Protein AF-A0A6G3PZS7-F1 (afdb_monomer_lite)

Structure (mmCIF, N/CA/C/O backbone):
data_AF-A0A6G3PZS7-F1
#
_entry.id   AF-A0A6G3PZS7-F1
#
loop_
_atom_site.group_PDB
_atom_site.id
_atom_site.type_symbol
_atom_site.label_atom_id
_atom_site.label_alt_id
_atom_site.label_comp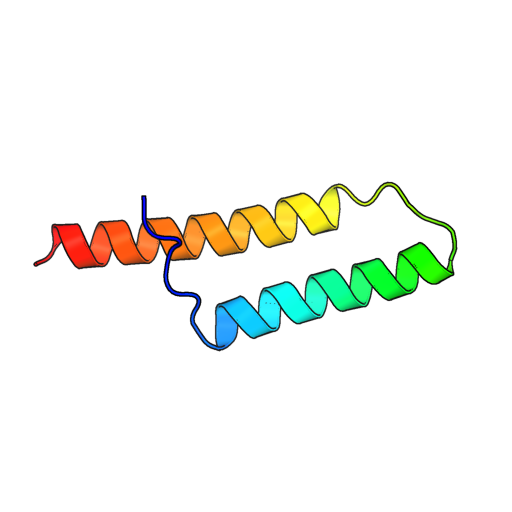_id
_atom_site.label_asym_id
_atom_site.label_entity_id
_atom_site.label_seq_id
_atom_site.pdbx_PDB_ins_code
_atom_site.Cartn_x
_atom_site.Cartn_y
_atom_site.Cartn_z
_atom_site.occupancy
_atom_site.B_iso_or_equiv
_atom_site.auth_seq_id
_atom_site.auth_comp_id
_atom_site.auth_asym_id
_atom_site.auth_atom_id
_atom_site.pdbx_PDB_model_num
ATOM 1 N N . MET A 1 1 ? -6.731 13.246 9.258 1.00 50.19 1 MET A N 1
ATOM 2 C CA . MET A 1 1 ? -7.136 11.875 9.636 1.00 50.19 1 MET A CA 1
ATOM 3 C C . MET A 1 1 ? -5.873 11.105 9.954 1.00 50.19 1 MET A C 1
ATOM 5 O O . MET A 1 1 ? -4.955 11.169 9.147 1.00 50.19 1 MET A O 1
ATOM 9 N N . SER A 1 2 ? -5.784 10.478 11.126 1.00 58.19 2 SER A N 1
ATOM 10 C CA . SER A 1 2 ? -4.618 9.666 11.491 1.00 58.19 2 SER A CA 1
ATOM 11 C C . SER A 1 2 ? -4.465 8.512 10.499 1.00 58.19 2 SER A C 1
ATOM 13 O O . SER A 1 2 ? -5.465 7.900 10.124 1.00 58.19 2 SER A O 1
ATOM 15 N N . GLU A 1 3 ? -3.244 8.248 10.035 1.00 65.19 3 GLU A N 1
ATOM 16 C CA . GLU A 1 3 ? -2.981 7.096 9.171 1.00 65.19 3 GLU A CA 1
ATOM 17 C C . GLU A 1 3 ? -3.382 5.803 9.893 1.00 65.19 3 GLU A C 1
ATOM 19 O O . GLU A 1 3 ? -3.073 5.652 11.082 1.00 65.19 3 GLU A O 1
ATOM 24 N N . PRO A 1 4 ? -4.061 4.868 9.207 1.00 71.50 4 PRO A N 1
ATOM 25 C CA . PRO A 1 4 ? -4.505 3.650 9.849 1.00 71.50 4 PRO A CA 1
ATOM 26 C C . PRO A 1 4 ? -3.318 2.807 10.309 1.00 71.50 4 PRO A C 1
ATOM 28 O O . PRO A 1 4 ? -2.364 2.583 9.559 1.00 71.50 4 PRO A O 1
ATOM 31 N N . LYS A 1 5 ? -3.380 2.306 11.545 1.00 83.25 5 LYS A N 1
ATOM 32 C CA . LYS A 1 5 ? -2.358 1.444 12.137 1.00 83.25 5 LYS A CA 1
ATOM 33 C C . LYS A 1 5 ? -2.220 0.172 11.311 1.00 83.25 5 LYS A C 1
ATOM 35 O O . LYS A 1 5 ? -3.056 -0.734 11.342 1.00 83.25 5 LYS A O 1
ATOM 40 N N . LEU A 1 6 ? -1.104 0.094 10.595 1.00 85.38 6 LEU A N 1
ATOM 41 C CA . LEU A 1 6 ? -0.708 -1.091 9.850 1.00 85.38 6 LEU A CA 1
ATOM 42 C C . LEU A 1 6 ? -0.335 -2.213 10.822 1.00 85.38 6 LEU A C 1
ATOM 44 O O . LEU A 1 6 ? 0.535 -2.047 11.684 1.00 85.38 6 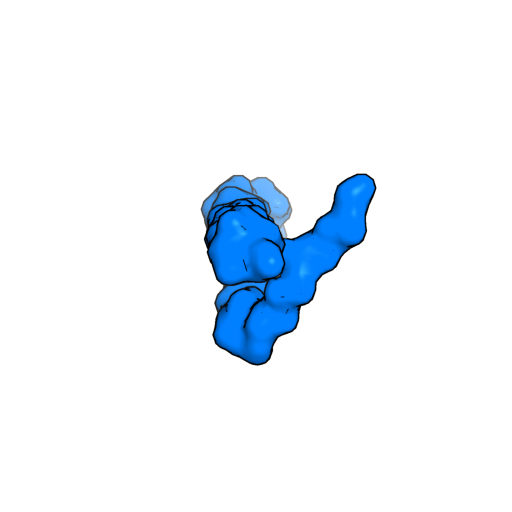LEU A O 1
ATOM 48 N N . THR A 1 7 ? -0.958 -3.378 10.653 1.00 89.88 7 THR A N 1
ATOM 49 C CA . THR A 1 7 ? -0.550 -4.592 11.373 1.00 89.88 7 THR A CA 1
ATOM 50 C C . THR A 1 7 ? 0.762 -5.138 10.815 1.00 89.88 7 THR A C 1
ATOM 52 O O . THR A 1 7 ? 1.205 -4.752 9.732 1.00 89.88 7 THR A O 1
ATOM 55 N N . PHE A 1 8 ? 1.382 -6.082 11.528 1.00 89.94 8 PHE A N 1
ATOM 56 C CA . PHE A 1 8 ? 2.610 -6.736 11.066 1.00 89.94 8 PHE A CA 1
ATOM 57 C C . PHE A 1 8 ? 2.439 -7.389 9.683 1.00 89.94 8 PHE A C 1
ATOM 59 O O . PHE A 1 8 ? 3.312 -7.266 8.830 1.00 89.94 8 PHE A O 1
ATOM 66 N N . ALA A 1 9 ? 1.274 -7.994 9.424 1.00 87.19 9 ALA A N 1
ATOM 67 C CA . ALA A 1 9 ? 0.930 -8.564 8.123 1.00 87.19 9 ALA A CA 1
ATOM 68 C C . ALA A 1 9 ? 0.781 -7.497 7.022 1.00 87.19 9 ALA A C 1
ATOM 70 O O . ALA A 1 9 ? 1.246 -7.709 5.903 1.00 87.19 9 ALA A O 1
ATOM 71 N N . ASP A 1 10 ? 0.178 -6.344 7.335 1.00 88.25 10 ASP A N 1
ATOM 72 C CA . ASP A 1 10 ? 0.028 -5.238 6.379 1.00 88.25 10 ASP A CA 1
ATOM 73 C C . ASP A 1 10 ? 1.408 -4.664 5.997 1.00 88.25 10 ASP A C 1
ATOM 75 O O . ASP A 1 10 ? 1.696 -4.465 4.817 1.00 88.25 10 ASP A O 1
ATOM 79 N N . LYS A 1 11 ? 2.300 -4.493 6.985 1.00 88.81 11 LYS A N 1
ATOM 80 C CA . LYS A 1 11 ? 3.691 -4.059 6.767 1.00 88.81 11 LYS A CA 1
ATOM 81 C C . LYS A 1 11 ? 4.477 -5.051 5.906 1.00 88.81 11 LYS A C 1
ATOM 83 O O . LYS A 1 11 ? 5.154 -4.637 4.970 1.00 88.81 11 LYS A O 1
ATOM 88 N N . LEU A 1 12 ? 4.349 -6.353 6.175 1.00 92.44 12 LEU A N 1
ATOM 89 C CA . LEU A 1 12 ? 4.967 -7.413 5.366 1.00 92.44 12 LEU A CA 1
ATOM 90 C C . LEU A 1 12 ? 4.457 -7.414 3.919 1.00 92.44 12 LEU A C 1
ATOM 92 O O . LEU A 1 12 ? 5.237 -7.611 2.987 1.00 92.44 12 LEU A O 1
ATOM 96 N N . GLY A 1 13 ? 3.158 -7.179 3.720 1.00 88.62 13 GLY A N 1
ATOM 97 C CA . GLY A 1 13 ? 2.555 -7.071 2.393 1.00 88.62 13 GLY A CA 1
ATOM 98 C C . GLY A 1 13 ? 3.114 -5.896 1.588 1.00 88.62 13 GLY A C 1
ATOM 99 O O . GLY A 1 13 ? 3.491 -6.084 0.432 1.00 88.62 13 GLY A O 1
ATOM 100 N N . ILE A 1 14 ? 3.225 -4.719 2.213 1.00 88.25 14 ILE A N 1
ATOM 101 C CA . ILE A 1 14 ? 3.818 -3.521 1.596 1.00 88.25 14 ILE A CA 1
ATOM 102 C C . ILE A 1 14 ? 5.292 -3.768 1.267 1.00 88.25 14 ILE A C 1
ATOM 104 O O . ILE A 1 14 ? 5.682 -3.610 0.116 1.00 88.25 14 ILE A O 1
ATOM 108 N N . ALA A 1 15 ? 6.084 -4.267 2.221 1.00 89.50 15 ALA A N 1
ATOM 109 C CA . ALA A 1 15 ? 7.507 -4.537 2.010 1.00 89.50 15 ALA A CA 1
ATOM 110 C C . ALA A 1 15 ? 7.757 -5.520 0.850 1.00 89.50 15 ALA A C 1
ATOM 112 O O . ALA A 1 15 ? 8.705 -5.369 0.082 1.00 89.50 15 ALA A O 1
ATOM 113 N N . ARG A 1 16 ? 6.887 -6.524 0.672 1.00 91.88 16 ARG A N 1
ATOM 114 C CA . ARG A 1 16 ? 6.980 -7.470 -0.451 1.00 91.88 16 ARG A CA 1
ATOM 115 C C . ARG A 1 16 ? 6.686 -6.809 -1.798 1.00 91.88 16 ARG A C 1
ATOM 117 O O . ARG A 1 16 ? 7.325 -7.156 -2.792 1.00 91.88 16 ARG A O 1
ATOM 124 N N . LEU A 1 17 ? 5.709 -5.904 -1.836 1.00 88.88 17 LEU A N 1
ATOM 125 C CA . LEU A 1 17 ? 5.362 -5.133 -3.026 1.00 88.88 17 LEU A CA 1
ATOM 126 C C . LEU A 1 17 ? 6.487 -4.158 -3.375 1.00 88.88 17 LEU A C 1
ATOM 128 O O . LEU A 1 17 ? 6.964 -4.187 -4.502 1.00 88.88 17 LEU A O 1
ATOM 132 N N . GLU A 1 18 ? 7.005 -3.407 -2.407 1.00 86.31 18 GLU A N 1
ATOM 133 C CA . GLU A 1 18 ? 8.152 -2.516 -2.610 1.00 86.31 18 GLU A CA 1
ATOM 134 C C . GLU A 1 18 ? 9.403 -3.273 -3.063 1.00 86.31 18 GLU A C 1
ATOM 136 O O . GLU A 1 18 ? 10.067 -2.845 -4.000 1.00 86.31 18 GLU A O 1
ATOM 141 N N . LEU A 1 19 ? 9.694 -4.451 -2.496 1.00 90.38 19 LEU A N 1
ATOM 142 C CA . LEU A 1 19 ? 10.812 -5.285 -2.949 1.00 90.38 19 LEU A CA 1
ATOM 143 C C . LEU A 1 19 ? 10.633 -5.746 -4.403 1.00 90.38 19 LEU A C 1
ATOM 145 O O . LEU A 1 19 ? 11.595 -5.794 -5.174 1.00 90.38 19 LEU A O 1
ATOM 149 N N . ARG A 1 20 ? 9.403 -6.096 -4.797 1.00 86.88 20 ARG A N 1
ATOM 150 C CA . ARG A 1 20 ? 9.076 -6.426 -6.191 1.00 86.88 20 ARG A CA 1
ATOM 151 C C . ARG A 1 20 ? 9.268 -5.207 -7.097 1.00 86.88 20 ARG A C 1
ATOM 153 O O . ARG A 1 20 ? 9.768 -5.370 -8.209 1.00 86.88 20 ARG A O 1
ATOM 160 N N . GLY A 1 21 ? 8.939 -4.022 -6.588 1.00 84.81 21 GLY A N 1
ATOM 161 C CA . GLY A 1 21 ? 9.109 -2.738 -7.258 1.00 84.81 21 GLY A CA 1
ATOM 162 C C . GLY A 1 21 ? 10.558 -2.379 -7.478 1.00 84.81 21 GLY A C 1
ATOM 163 O O . GLY A 1 21 ? 10.963 -2.134 -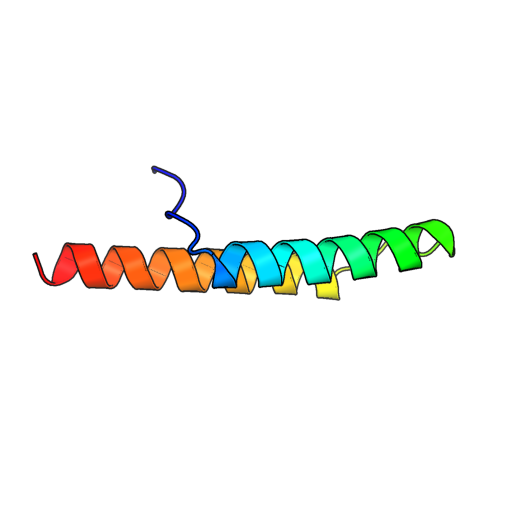8.610 1.00 84.81 21 GLY A O 1
ATOM 164 N N . ALA A 1 22 ? 11.364 -2.483 -6.427 1.00 84.88 22 ALA A N 1
ATOM 165 C CA . ALA A 1 22 ? 12.802 -2.283 -6.468 1.00 84.88 22 ALA A CA 1
ATOM 166 C C . ALA A 1 22 ? 13.474 -3.230 -7.473 1.00 84.88 22 ALA A C 1
ATOM 168 O O . ALA A 1 22 ? 14.273 -2.789 -8.293 1.00 84.88 22 ALA A O 1
ATOM 169 N N . ARG A 1 23 ? 13.099 -4.519 -7.494 1.00 84.81 23 ARG A N 1
ATOM 170 C CA . ARG A 1 23 ? 13.624 -5.484 -8.482 1.00 84.81 23 ARG A CA 1
ATOM 171 C C . ARG A 1 23 ? 13.309 -5.096 -9.927 1.00 84.81 23 ARG A C 1
ATOM 173 O O . ARG A 1 23 ? 14.139 -5.304 -10.805 1.00 84.81 23 ARG A O 1
ATOM 180 N N . ARG A 1 24 ? 12.122 -4.551 -10.183 1.00 80.62 24 ARG A N 1
ATOM 181 C CA . ARG A 1 24 ? 11.703 -4.094 -11.516 1.00 80.62 24 ARG A CA 1
ATOM 182 C C . ARG A 1 24 ? 12.309 -2.741 -11.894 1.00 80.62 24 ARG A C 1
ATOM 184 O O . ARG A 1 24 ? 12.689 -2.566 -13.045 1.00 80.62 24 ARG A O 1
ATOM 191 N N . ALA A 1 25 ? 12.495 -1.842 -10.931 1.00 77.50 25 ALA A N 1
ATOM 192 C CA . ALA A 1 25 ? 13.190 -0.573 -11.126 1.00 77.50 25 ALA A CA 1
ATOM 193 C C . ALA A 1 25 ? 14.670 -0.796 -11.481 1.00 77.50 25 ALA A C 1
ATOM 195 O O . ALA A 1 25 ? 15.185 -0.138 -12.378 1.00 77.50 25 ALA A O 1
ATOM 196 N N . ILE A 1 26 ? 15.324 -1.797 -10.871 1.00 82.44 26 ILE A N 1
ATOM 197 C CA . ILE A 1 26 ? 16.668 -2.261 -11.270 1.00 82.44 26 ILE A CA 1
ATOM 198 C C . ILE A 1 26 ? 16.680 -2.755 -12.729 1.00 82.44 26 ILE A C 1
ATOM 200 O O . ILE A 1 26 ? 17.662 -2.562 -13.437 1.00 82.44 26 ILE A O 1
ATOM 204 N N . ALA A 1 27 ? 15.579 -3.342 -13.206 1.00 81.81 27 ALA A N 1
ATOM 205 C CA . ALA A 1 27 ? 15.389 -3.730 -14.606 1.00 81.81 27 ALA A CA 1
ATOM 206 C C . ALA A 1 27 ? 14.914 -2.570 -15.513 1.00 81.81 27 ALA A C 1
ATOM 208 O O . ALA A 1 27 ? 14.456 -2.813 -16.627 1.00 81.81 27 ALA A O 1
ATOM 209 N N . ASN A 1 28 ? 15.015 -1.320 -15.045 1.00 81.88 28 ASN A N 1
ATOM 210 C CA . ASN A 1 28 ? 14.614 -0.095 -15.743 1.00 81.88 28 ASN A CA 1
ATOM 211 C C . ASN A 1 28 ? 13.103 0.027 -16.042 1.00 81.88 28 ASN A C 1
ATOM 213 O O . ASN A 1 28 ? 12.687 0.807 -16.898 1.00 81.88 28 ASN A O 1
ATOM 217 N N . ILE A 1 29 ? 12.265 -0.722 -15.319 1.00 76.56 29 ILE A N 1
ATOM 218 C CA . ILE A 1 29 ? 10.802 -0.634 -15.384 1.00 76.56 29 ILE A CA 1
ATOM 219 C C . ILE A 1 29 ? 10.346 0.335 -14.286 1.00 76.56 29 ILE A C 1
ATOM 221 O O . ILE A 1 29 ? 10.298 -0.028 -13.110 1.00 76.56 29 ILE A O 1
ATOM 225 N N . GLN A 1 30 ? 10.055 1.582 -14.662 1.00 75.38 30 GLN A N 1
ATOM 226 C CA . GLN A 1 30 ? 9.704 2.651 -13.714 1.00 75.38 30 GLN A CA 1
ATOM 227 C C . GLN A 1 30 ? 8.195 2.780 -13.472 1.00 75.38 30 GLN A C 1
ATOM 229 O O . GLN A 1 30 ? 7.791 3.081 -12.354 1.00 75.38 30 GLN A O 1
ATOM 234 N N . ASP A 1 31 ? 7.367 2.502 -14.481 1.00 79.31 31 ASP A N 1
ATOM 235 C CA . ASP A 1 31 ? 5.911 2.539 -14.333 1.00 79.31 31 ASP A CA 1
ATOM 236 C C . ASP A 1 31 ? 5.399 1.199 -13.785 1.00 79.31 31 ASP A C 1
ATOM 238 O O . ASP A 1 31 ? 5.455 0.166 -14.461 1.00 79.31 31 ASP A O 1
ATOM 242 N N . GLN A 1 32 ? 4.974 1.196 -12.519 1.00 79.50 32 GLN A N 1
ATOM 243 C CA . GLN A 1 32 ? 4.562 -0.013 -11.797 1.00 79.50 32 GLN A CA 1
ATOM 244 C C . GLN A 1 32 ? 3.213 0.174 -11.084 1.00 79.50 32 GLN A C 1
ATOM 246 O O . GLN A 1 32 ? 3.117 0.035 -9.859 1.00 79.50 32 GLN A O 1
ATOM 251 N N . PRO A 1 33 ? 2.131 0.430 -11.844 1.00 86.25 33 PRO A N 1
ATOM 252 C CA . PRO A 1 33 ? 0.812 0.728 -11.286 1.00 86.25 33 PRO A CA 1
ATOM 253 C C . PRO A 1 33 ? 0.200 -0.454 -10.520 1.00 86.25 33 PRO A C 1
ATOM 255 O O . PRO A 1 33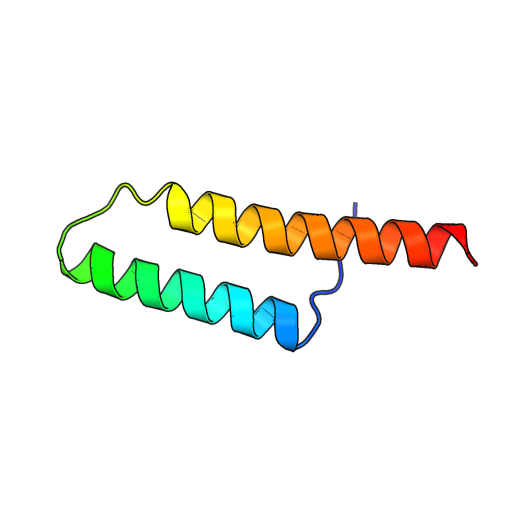 ? -0.722 -0.278 -9.723 1.00 86.25 33 PRO A O 1
ATOM 258 N 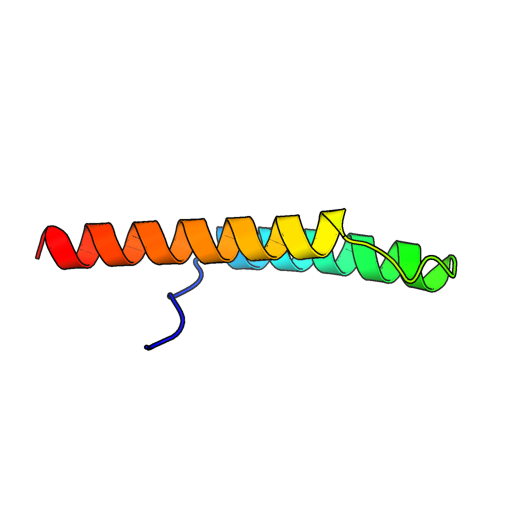N . ASP A 1 34 ? 0.681 -1.681 -10.747 1.00 86.94 34 ASP A N 1
ATOM 259 C CA . ASP A 1 34 ? 0.273 -2.868 -9.995 1.00 86.94 34 ASP A CA 1
ATOM 260 C C . ASP A 1 34 ? 0.764 -2.838 -8.541 1.00 86.94 34 ASP A C 1
ATOM 262 O O . ASP A 1 34 ? 0.067 -3.326 -7.645 1.00 86.94 34 ASP A O 1
ATOM 266 N N . ILE A 1 35 ? 1.930 -2.240 -8.299 1.00 85.38 35 ILE A N 1
ATOM 267 C CA . ILE A 1 35 ? 2.538 -2.117 -6.973 1.00 85.38 35 ILE A CA 1
ATOM 268 C C . ILE A 1 35 ? 1.847 -1.024 -6.175 1.00 85.38 35 ILE A C 1
ATOM 270 O O . ILE A 1 35 ? 1.413 -1.290 -5.052 1.00 85.38 35 ILE A O 1
ATOM 274 N N . ASP A 1 36 ? 1.641 0.141 -6.784 1.00 87.00 36 ASP A N 1
ATOM 275 C CA . ASP A 1 36 ? 0.944 1.261 -6.150 1.00 87.00 36 ASP A CA 1
ATOM 276 C C . ASP A 1 36 ? -0.484 0.872 -5.749 1.00 87.00 36 ASP A C 1
ATOM 278 O O . ASP A 1 36 ? -0.869 1.004 -4.584 1.00 87.00 36 ASP A O 1
ATOM 282 N N . ARG A 1 37 ? -1.241 0.250 -6.668 1.00 90.50 37 ARG A N 1
ATOM 283 C CA . ARG A 1 37 ? -2.580 -0.294 -6.369 1.00 90.50 37 ARG A CA 1
ATOM 284 C C . ARG A 1 37 ? -2.541 -1.368 -5.284 1.00 90.50 37 ARG A C 1
ATOM 286 O O . ARG A 1 37 ? -3.490 -1.509 -4.510 1.00 90.50 37 ARG A O 1
ATOM 293 N N . GLY A 1 38 ? -1.475 -2.165 -5.236 1.00 89.38 38 GLY A N 1
ATOM 294 C CA . GLY A 1 38 ? -1.277 -3.175 -4.202 1.00 89.38 38 GLY A CA 1
ATOM 295 C C . GLY A 1 38 ? -1.130 -2.552 -2.813 1.00 89.38 38 GLY A C 1
ATOM 296 O O . GLY A 1 38 ? -1.800 -2.984 -1.873 1.00 89.38 38 GLY A O 1
ATOM 297 N N . ILE A 1 39 ? -0.304 -1.512 -2.696 1.00 87.88 39 ILE A N 1
ATOM 298 C CA . ILE A 1 39 ? -0.080 -0.772 -1.449 1.00 87.88 39 ILE A CA 1
ATOM 299 C C . ILE A 1 39 ? -1.364 -0.056 -1.022 1.00 87.88 39 ILE A C 1
ATOM 301 O O . ILE A 1 39 ? -1.766 -0.149 0.142 1.00 87.88 39 ILE A O 1
ATOM 305 N N . GLU A 1 40 ? -2.052 0.596 -1.958 1.00 90.44 40 GLU A N 1
ATOM 306 C CA . GLU A 1 40 ? -3.301 1.310 -1.694 1.00 90.44 40 GLU A CA 1
ATOM 307 C C . GLU A 1 40 ? -4.394 0.375 -1.155 1.00 90.44 40 GLU A C 1
ATOM 309 O O . GLU A 1 40 ? -5.022 0.680 -0.141 1.00 90.44 40 GLU A O 1
ATOM 314 N N . ARG A 1 41 ? -4.544 -0.831 -1.723 1.00 90.94 41 ARG A N 1
ATOM 315 C CA . ARG A 1 41 ? -5.479 -1.852 -1.207 1.00 90.94 41 ARG A CA 1
ATOM 316 C C . ARG A 1 41 ? -5.164 -2.289 0.222 1.00 90.94 41 ARG A C 1
ATOM 318 O O . ARG A 1 41 ? -6.086 -2.565 0.992 1.00 90.94 41 ARG A O 1
ATOM 325 N N . ILE A 1 42 ? -3.883 -2.398 0.581 1.00 89.25 42 ILE A N 1
ATOM 326 C CA . ILE A 1 42 ? -3.472 -2.756 1.947 1.00 89.25 42 ILE A CA 1
ATOM 327 C C . ILE A 1 42 ? -3.834 -1.620 2.909 1.00 89.25 42 ILE A C 1
ATOM 329 O O . ILE A 1 42 ? -4.449 -1.875 3.947 1.00 89.25 42 ILE A O 1
ATOM 333 N N . LYS A 1 43 ? -3.532 -0.370 2.537 1.00 88.38 43 LYS A N 1
ATOM 334 C CA . LYS A 1 43 ? -3.905 0.816 3.320 1.00 88.38 43 LYS A CA 1
ATOM 335 C C . LYS A 1 43 ? -5.421 0.934 3.481 1.00 88.38 43 LYS A C 1
ATOM 337 O O . LYS A 1 43 ? -5.899 1.156 4.590 1.00 88.38 43 LYS A O 1
ATOM 342 N N . GLU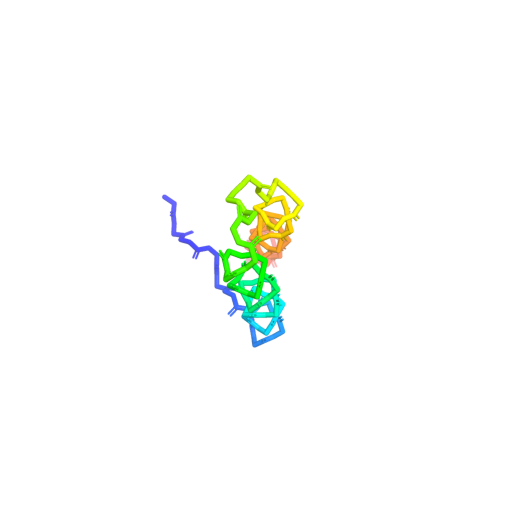 A 1 44 ? -6.191 0.710 2.419 1.00 91.06 44 GLU A N 1
ATOM 343 C CA . GLU A 1 44 ? -7.653 0.757 2.473 1.00 91.06 44 GLU A CA 1
ATOM 344 C C . GLU A 1 44 ? -8.224 -0.345 3.375 1.00 91.06 44 GLU A C 1
ATOM 346 O O . GLU A 1 44 ? -9.127 -0.096 4.174 1.00 91.06 44 GLU A O 1
ATOM 351 N N . ARG A 1 45 ? -7.669 -1.562 3.319 1.00 88.56 45 ARG A N 1
ATOM 352 C CA . ARG A 1 45 ? -8.063 -2.649 4.224 1.00 88.56 45 ARG A CA 1
ATOM 353 C C . ARG A 1 45 ? -7.770 -2.303 5.684 1.00 88.56 45 ARG A C 1
ATOM 355 O O . ARG A 1 45 ? -8.609 -2.589 6.539 1.00 88.56 45 ARG A O 1
ATOM 362 N N . ALA A 1 46 ? -6.623 -1.684 5.967 1.00 88.56 46 ALA A N 1
ATOM 363 C CA . ALA A 1 46 ? -6.289 -1.201 7.305 1.00 88.56 46 ALA A CA 1
ATOM 364 C C . ALA A 1 46 ? -7.272 -0.110 7.762 1.00 88.56 46 ALA A C 1
ATOM 366 O O . ALA A 1 46 ? -7.820 -0.214 8.858 1.00 88.56 46 ALA A O 1
ATOM 367 N N . ARG A 1 47 ? -7.597 0.854 6.888 1.00 88.12 47 ARG A N 1
ATOM 368 C CA . ARG A 1 47 ? -8.586 1.910 7.162 1.00 88.12 47 ARG A CA 1
ATOM 369 C C . ARG A 1 47 ? -9.962 1.335 7.485 1.00 88.12 47 ARG A C 1
ATOM 371 O O . ARG A 1 47 ? -10.529 1.650 8.523 1.00 88.12 47 ARG A O 1
ATOM 378 N N . ARG A 1 48 ? -10.463 0.408 6.662 1.00 88.50 48 ARG A N 1
ATOM 379 C CA . ARG A 1 48 ? -11.746 -0.279 6.898 1.00 88.50 48 ARG A CA 1
ATOM 380 C C . ARG A 1 48 ? -11.749 -1.074 8.206 1.00 88.50 48 ARG A C 1
ATOM 382 O O . ARG A 1 48 ? -12.794 -1.200 8.840 1.00 88.50 48 ARG A O 1
ATOM 389 N N . ARG A 1 49 ? -10.608 -1.645 8.611 1.00 85.50 49 ARG A N 1
ATOM 390 C CA . ARG A 1 49 ? -10.476 -2.369 9.886 1.00 85.50 49 ARG A CA 1
ATOM 391 C C . ARG A 1 49 ? -10.602 -1.415 11.071 1.00 85.50 49 ARG A C 1
ATOM 393 O O . ARG A 1 49 ? -11.343 -1.721 11.998 1.00 85.50 49 ARG A O 1
ATOM 400 N N . GLU A 1 50 ? -9.926 -0.273 11.022 1.00 83.44 50 GLU A N 1
ATOM 401 C CA . GLU A 1 50 ? -10.038 0.753 12.061 1.00 83.44 50 GLU A CA 1
ATOM 402 C C . GLU A 1 50 ? -11.419 1.398 12.107 1.00 83.44 50 GLU A C 1
ATOM 404 O O . GLU A 1 50 ? -11.972 1.551 13.188 1.00 83.44 50 GLU A O 1
ATOM 409 N N . GLU A 1 51 ? -12.019 1.713 10.958 1.00 85.50 51 GLU A N 1
ATOM 410 C CA . GLU A 1 51 ? -13.391 2.229 10.884 1.00 85.50 51 GLU A CA 1
ATOM 411 C C . GLU A 1 51 ? -14.385 1.257 11.536 1.00 85.50 51 GLU A C 1
ATOM 413 O O . GLU A 1 51 ? -15.252 1.675 12.302 1.00 85.50 51 GLU A O 1
ATOM 418 N N . ARG A 1 52 ? -14.239 -0.053 11.291 1.00 85.12 52 ARG A N 1
ATOM 419 C CA . ARG A 1 52 ? -15.054 -1.089 11.948 1.00 85.12 52 ARG A CA 1
ATOM 420 C C . ARG A 1 52 ? -14.777 -1.184 13.446 1.00 85.12 52 ARG A C 1
ATOM 422 O O . ARG A 1 52 ? -15.721 -1.311 14.217 1.00 85.12 52 ARG A O 1
ATOM 429 N N . ALA A 1 53 ? -13.511 -1.126 13.852 1.00 81.56 53 ALA A N 1
ATOM 430 C CA . ALA A 1 53 ? -13.134 -1.161 15.262 1.00 81.56 53 ALA A CA 1
ATOM 431 C C . ALA A 1 53 ? -13.668 0.063 16.025 1.00 81.56 53 ALA A C 1
ATOM 433 O O . ALA A 1 53 ? -14.161 -0.092 17.135 1.00 81.56 53 ALA A O 1
ATOM 434 N N . ASN A 1 54 ? -13.629 1.252 15.416 1.00 79.12 54 ASN A N 1
ATOM 435 C CA . ASN A 1 54 ? -14.175 2.484 15.983 1.00 79.12 54 ASN A CA 1
ATOM 436 C C . ASN A 1 54 ? -15.707 2.506 15.985 1.00 79.12 54 ASN A C 1
ATOM 438 O O . ASN A 1 54 ? -16.286 3.054 16.910 1.00 79.12 54 ASN A O 1
ATOM 442 N N . ARG A 1 55 ? -16.376 1.924 14.979 1.00 76.75 55 ARG A N 1
ATOM 443 C CA . ARG A 1 55 ? -17.847 1.827 14.945 1.00 76.75 55 ARG A CA 1
ATOM 444 C C . ARG A 1 55 ? -18.402 0.893 16.028 1.00 76.75 55 ARG A C 1
ATOM 446 O O . ARG A 1 55 ? -19.522 1.099 16.476 1.00 76.75 55 ARG A O 1
ATOM 453 N N . ASN A 1 56 ? -17.653 -0.141 16.405 1.00 67.44 56 ASN A N 1
ATOM 454 C CA . ASN A 1 56 ? -18.067 -1.126 17.410 1.00 67.44 56 ASN A CA 1
ATOM 455 C C . ASN A 1 56 ? -17.667 -0.748 18.851 1.00 67.44 56 ASN A C 1
ATOM 457 O O . ASN A 1 56 ? -17.791 -1.592 19.740 1.00 67.44 56 ASN A O 1
ATOM 461 N N . LYS A 1 57 ? -17.149 0.461 19.077 1.00 55.03 57 LYS A N 1
ATOM 462 C CA . LYS A 1 57 ? -16.676 0.949 20.375 1.00 55.03 57 LYS A CA 1
ATOM 463 C C . LYS A 1 57 ? -17.582 2.061 20.884 1.00 55.03 57 LYS A C 1
ATOM 465 O O . LYS A 1 57 ? -17.772 2.107 22.116 1.00 55.03 57 LYS A O 1
#

Radius of gyration: 13.83 Å; chains: 1; bounding box: 35×20×36 Å

Foldseek 3Di:
DDQQDQDPVLVVQLVVLVVVQVVVVVVVNNDDVVSVVSNVVSSVVSVVVVVVVVVVD

Sequence (57 aa):
MSEPKLTFADKLGIARLELRGARRAIANIQDQPDIDRGIERIKERARRREERANRNK

Secondary structure (DSSP, 8-state):
-PPP---HHHHHHHHHHHHHHHHHHHTT----HHHHHHHHHHHHHHHHHHHHHHHT-

pLDDT: mean 83.28, std 8.9, range [50.19, 92.44]